Protein AF-S7RHQ5-F1 (afdb_monomer_lite)

Secondary structure (DSSP, 8-state):
---S-----TTS------S--HHHHHHHHHHHHHHHHHTTTSS-------HHHHHHHHHHHHHHHHHHHHHTTTTTHHHHHHHHHHHHHHHHTTPPP--S-------HHHHHHHHHHHHHHHHTT--

Foldseek 3Di:
DPDDDPPPPPPDDDPPDQFDDLLVVLVVVLVVVQVCVLCVVVHGDPRDPDCVVRVVVSVVSSVVLVVVCVVCVVVCVSSVVRNVNRVVVCVVVVNDDDPPDPPPPDPPVNVVVVVVVVVVVVVVVPD

Structure (mmCIF, N/CA/C/O backbone):
data_AF-S7RHQ5-F1
#
_entry.id   AF-S7RHQ5-F1
#
loop_
_atom_site.group_PDB
_atom_site.id
_atom_site.type_symbol
_atom_site.label_atom_id
_atom_site.label_alt_id
_atom_site.label_comp_id
_atom_site.label_asym_id
_atom_site.label_entity_id
_atom_site.label_seq_id
_atom_site.pdbx_PDB_ins_code
_atom_site.Cartn_x
_atom_site.Cartn_y
_atom_site.Cartn_z
_atom_site.occupancy
_atom_site.B_iso_or_equiv
_atom_site.auth_seq_id
_atom_site.auth_comp_id
_atom_site.auth_asym_id
_atom_site.auth_atom_id
_atom_site.pdbx_PDB_model_num
ATOM 1 N N . TYR A 1 1 ? -11.364 -19.299 6.070 1.00 37.47 1 TYR A N 1
ATOM 2 C CA . TYR A 1 1 ? -11.873 -19.161 4.694 1.00 37.47 1 TYR A CA 1
ATOM 3 C C . TYR A 1 1 ? -11.350 -17.873 4.077 1.00 37.47 1 TYR A C 1
ATOM 5 O O . TYR A 1 1 ? -12.113 -16.999 3.703 1.00 37.47 1 TYR A O 1
ATOM 13 N N . PHE A 1 2 ? -10.023 -17.778 3.961 1.00 40.41 2 PHE A N 1
ATOM 14 C CA . PHE A 1 2 ? -9.343 -16.807 3.102 1.00 40.41 2 PHE A CA 1
ATOM 15 C C . PHE A 1 2 ? -9.155 -17.479 1.735 1.00 40.41 2 PHE A C 1
ATOM 17 O O . PHE A 1 2 ? -8.051 -17.734 1.264 1.00 40.41 2 PHE A O 1
ATOM 24 N N . SER A 1 3 ? -10.271 -17.945 1.186 1.00 45.81 3 SER A N 1
ATOM 25 C CA . SER A 1 3 ? -10.325 -18.677 -0.067 1.00 45.81 3 SER A CA 1
ATOM 26 C C . SER A 1 3 ? -11.337 -17.973 -0.932 1.00 45.81 3 SER A C 1
ATOM 28 O O . SER A 1 3 ? -12.428 -17.658 -0.472 1.00 45.81 3 SER A O 1
ATOM 30 N N . GLU A 1 4 ? -10.946 -17.802 -2.190 1.00 44.66 4 GLU A N 1
ATOM 31 C CA . GLU A 1 4 ? -11.839 -17.449 -3.283 1.00 44.66 4 GLU A CA 1
ATOM 32 C C . GLU A 1 4 ? -12.104 -15.945 -3.441 1.00 44.66 4 GLU A C 1
ATOM 34 O O . GLU A 1 4 ? -13.179 -15.435 -3.151 1.00 44.66 4 GLU A O 1
ATOM 39 N N . LYS A 1 5 ? -11.092 -15.236 -3.967 1.00 44.53 5 LYS A N 1
ATOM 40 C CA . LYS A 1 5 ? -11.177 -14.428 -5.212 1.00 44.53 5 LYS A CA 1
ATOM 41 C C . LYS A 1 5 ? -9.990 -13.469 -5.379 1.00 44.53 5 LYS A C 1
ATOM 43 O O . LYS A 1 5 ? -10.146 -12.306 -5.726 1.00 44.53 5 LYS A O 1
ATOM 48 N N . VAL A 1 6 ? -8.771 -13.990 -5.262 1.00 45.09 6 VAL A N 1
ATOM 49 C CA . VAL A 1 6 ? -7.642 -13.410 -6.001 1.00 45.09 6 VAL A CA 1
ATOM 50 C C . VAL A 1 6 ? -7.435 -14.304 -7.213 1.00 45.09 6 VAL A C 1
ATOM 52 O O . VAL A 1 6 ? -6.609 -15.214 -7.207 1.00 45.09 6 VAL A O 1
ATOM 55 N N . ALA A 1 7 ? -8.272 -14.116 -8.236 1.00 38.44 7 ALA A N 1
ATOM 56 C CA . ALA A 1 7 ? -8.054 -14.744 -9.530 1.00 38.44 7 ALA A CA 1
ATOM 57 C C . ALA A 1 7 ? -6.792 -14.118 -10.135 1.00 38.44 7 ALA A C 1
ATOM 59 O O . ALA A 1 7 ? -6.840 -13.114 -10.842 1.00 38.44 7 ALA A O 1
ATOM 60 N N . PHE A 1 8 ? -5.639 -14.690 -9.793 1.00 39.44 8 PHE A N 1
ATOM 61 C CA . PHE A 1 8 ? -4.377 -14.365 -10.425 1.00 39.44 8 PHE A CA 1
ATOM 62 C C . PHE A 1 8 ? -4.485 -14.818 -11.883 1.00 39.44 8 PHE A C 1
ATOM 64 O O . PHE A 1 8 ? -4.432 -16.010 -12.183 1.00 39.44 8 PHE A O 1
ATOM 71 N N . ASN A 1 9 ? -4.689 -13.866 -12.789 1.00 35.03 9 ASN A N 1
ATOM 72 C CA . ASN A 1 9 ? -4.804 -14.109 -14.219 1.00 35.03 9 ASN A CA 1
ATOM 73 C C . ASN A 1 9 ? -3.465 -14.660 -14.758 1.00 35.03 9 ASN A C 1
ATOM 75 O O . ASN A 1 9 ? -2.513 -13.918 -15.008 1.00 35.03 9 ASN A O 1
ATOM 79 N N . VAL A 1 10 ? -3.357 -15.987 -14.879 1.00 43.62 10 VAL A N 1
ATOM 80 C CA . VAL A 1 10 ? -2.216 -16.686 -15.489 1.00 43.62 10 VAL A CA 1
ATOM 81 C C . VAL A 1 10 ? -2.414 -16.673 -17.004 1.00 43.62 10 VAL A C 1
ATOM 83 O O . VAL A 1 10 ? -2.908 -17.628 -17.590 1.00 43.62 10 VAL A O 1
ATOM 86 N N . GLY A 1 11 ? -2.070 -15.554 -17.639 1.00 34.81 11 GLY A N 1
ATOM 87 C CA . GLY A 1 11 ? -2.235 -15.405 -19.091 1.00 34.81 11 GLY A CA 1
ATOM 88 C C . GLY A 1 11 ? -1.423 -14.291 -19.752 1.00 34.81 11 GLY A C 1
ATOM 89 O O . GLY A 1 11 ? -1.580 -14.050 -20.943 1.00 34.81 11 GLY A O 1
ATOM 90 N N . GLY A 1 12 ? -0.536 -13.616 -19.019 1.00 35.69 12 GLY A N 1
ATOM 91 C CA . GLY A 1 12 ? 0.369 -12.606 -19.565 1.00 35.69 12 GLY A CA 1
ATOM 92 C C . GLY A 1 12 ? 1.783 -12.857 -19.066 1.00 35.69 12 GLY A C 1
ATOM 93 O O . GLY A 1 12 ? 1.968 -13.171 -17.891 1.00 35.69 12 GLY A O 1
ATOM 94 N N . ARG A 1 13 ? 2.778 -12.751 -19.954 1.00 40.16 13 ARG A N 1
ATOM 95 C CA . ARG A 1 13 ? 4.209 -12.807 -19.617 1.00 40.16 13 ARG A CA 1
ATOM 96 C C . ARG A 1 13 ? 4.473 -11.955 -18.370 1.00 40.16 13 ARG A C 1
ATOM 98 O O . ARG A 1 13 ? 4.435 -10.730 -18.438 1.00 40.16 13 ARG A O 1
ATOM 105 N N . ARG A 1 14 ? 4.707 -12.611 -17.229 1.00 42.72 14 ARG A N 1
ATOM 106 C CA . ARG A 1 14 ? 5.068 -11.952 -15.975 1.00 42.72 14 ARG A CA 1
ATOM 107 C C . ARG A 1 14 ? 6.407 -11.253 -16.210 1.00 42.72 14 ARG A C 1
ATOM 109 O O . ARG A 1 14 ? 7.416 -11.933 -16.370 1.00 42.72 14 ARG A O 1
ATOM 116 N N . LYS A 1 15 ? 6.431 -9.917 -16.236 1.00 46.75 15 LYS A N 1
ATOM 117 C CA . LYS A 1 15 ? 7.647 -9.186 -15.862 1.00 46.75 15 LYS A CA 1
ATOM 118 C C . LYS A 1 15 ? 7.904 -9.577 -14.406 1.00 46.75 15 LYS A C 1
ATOM 120 O O . LYS A 1 15 ? 7.145 -9.192 -13.520 1.00 46.75 15 LYS A O 1
ATOM 125 N N . SER A 1 16 ? 8.858 -10.472 -14.193 1.00 50.06 16 SER A N 1
ATOM 126 C CA . SER A 1 16 ? 9.303 -10.887 -12.870 1.00 50.06 16 SER A CA 1
ATOM 127 C C . SER A 1 16 ? 9.725 -9.659 -12.059 1.00 50.06 16 SER A C 1
ATOM 129 O O . SER A 1 16 ? 10.481 -8.835 -12.562 1.00 50.06 16 SER A O 1
ATOM 131 N N . GLY A 1 17 ? 9.171 -9.574 -10.845 1.00 58.09 17 GLY A N 1
ATOM 132 C CA . GLY A 1 17 ? 9.520 -8.742 -9.688 1.00 58.09 17 GLY A CA 1
ATOM 133 C C . GLY A 1 17 ? 10.426 -7.531 -9.893 1.00 58.09 17 GLY A C 1
ATOM 134 O O . GLY A 1 17 ? 11.628 -7.686 -10.058 1.00 58.09 17 GLY A O 1
ATOM 135 N N . PHE A 1 18 ? 9.868 -6.330 -9.738 1.00 67.19 18 PHE A N 1
ATOM 136 C CA . PHE A 1 18 ? 10.680 -5.121 -9.558 1.00 67.19 18 PHE A CA 1
ATOM 137 C C . PHE A 1 18 ? 10.196 -4.224 -8.408 1.00 67.19 18 PHE A C 1
ATOM 139 O O . PHE A 1 18 ? 10.510 -3.047 -8.365 1.00 67.19 18 PHE A O 1
ATOM 146 N N . GLY A 1 19 ? 9.407 -4.742 -7.462 1.00 83.38 19 GLY A N 1
ATOM 147 C CA . GLY A 1 19 ? 8.987 -3.928 -6.324 1.00 83.38 19 GLY A CA 1
ATOM 148 C C . GLY A 1 19 ? 7.928 -4.560 -5.430 1.00 83.38 19 GLY A C 1
ATOM 149 O O . GLY A 1 19 ? 7.356 -5.602 -5.758 1.00 83.38 19 GLY A O 1
ATOM 150 N N . ILE A 1 20 ? 7.664 -3.914 -4.292 1.00 91.31 20 ILE A N 1
ATOM 151 C CA . ILE A 1 20 ? 6.648 -4.353 -3.326 1.00 91.31 20 ILE A CA 1
ATOM 152 C C . ILE A 1 20 ? 5.257 -4.365 -3.989 1.00 91.31 20 ILE A C 1
ATOM 154 O O . ILE A 1 20 ? 4.88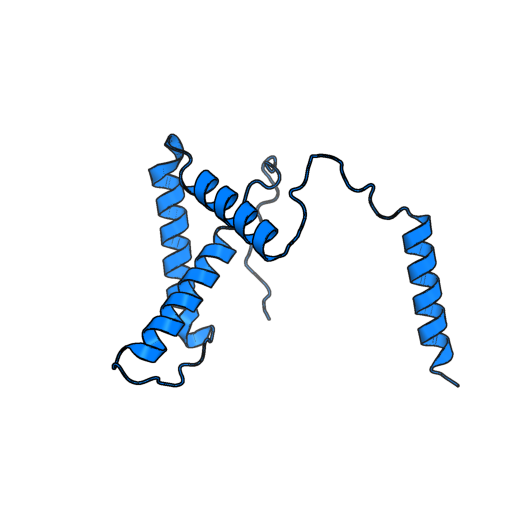5 -3.378 -4.625 1.00 91.31 20 ILE A O 1
ATOM 158 N N . PRO A 1 21 ? 4.446 -5.4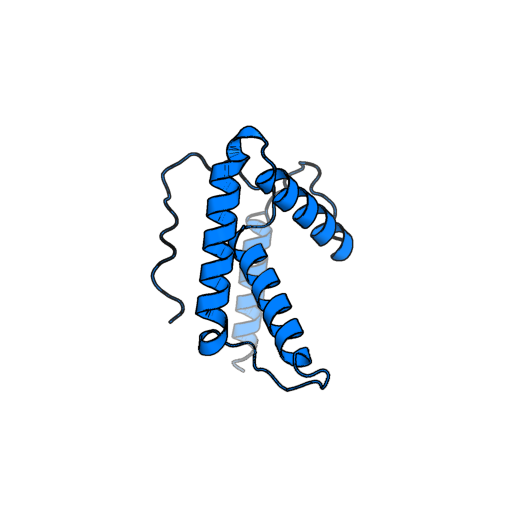31 -3.838 1.00 93.75 21 PRO A N 1
ATOM 159 C CA . PRO A 1 21 ? 3.097 -5.484 -4.402 1.00 93.75 21 PRO A CA 1
ATOM 160 C C . PRO A 1 21 ? 2.197 -4.334 -3.923 1.00 93.75 21 PRO A C 1
ATOM 162 O O . PRO A 1 21 ? 2.228 -3.965 -2.751 1.00 93.75 21 PRO A O 1
ATOM 165 N N . LEU A 1 22 ? 1.324 -3.817 -4.797 1.00 94.31 22 LEU A N 1
ATOM 166 C CA . LEU A 1 22 ? 0.371 -2.754 -4.429 1.00 94.31 22 LEU A CA 1
ATOM 167 C C . LEU A 1 22 ? -0.546 -3.154 -3.274 1.00 94.31 22 LEU A C 1
ATOM 169 O O . LEU A 1 22 ? -0.822 -2.337 -2.405 1.00 94.31 22 LEU A O 1
ATOM 173 N N . VAL A 1 23 ? -0.947 -4.424 -3.228 1.00 95.81 23 VAL A N 1
ATOM 174 C CA . VAL A 1 23 ? -1.715 -5.014 -2.123 1.00 95.81 23 VAL A CA 1
ATOM 175 C C . VAL A 1 23 ? -0.985 -4.837 -0.788 1.00 95.81 23 VAL A C 1
ATOM 177 O O . VAL A 1 23 ? -1.594 -4.453 0.205 1.00 95.81 23 VAL A O 1
ATOM 180 N N . THR A 1 24 ? 0.331 -5.052 -0.759 1.00 95.44 24 THR A N 1
ATOM 181 C CA . THR A 1 24 ? 1.147 -4.861 0.447 1.00 95.44 24 THR A CA 1
ATOM 182 C C . THR A 1 24 ? 1.221 -3.386 0.837 1.00 95.44 24 THR A C 1
ATOM 184 O O . THR A 1 24 ? 1.078 -3.061 2.011 1.00 95.44 24 THR A O 1
ATOM 187 N N . ILE A 1 25 ? 1.381 -2.481 -0.134 1.00 95.88 25 ILE A N 1
ATOM 188 C CA . ILE A 1 25 ? 1.383 -1.033 0.124 1.00 95.88 25 ILE A CA 1
ATOM 189 C C . ILE A 1 25 ? 0.021 -0.586 0.671 1.00 95.88 25 ILE A C 1
ATOM 191 O O . ILE A 1 25 ? -0.027 0.120 1.675 1.00 95.88 25 ILE A O 1
ATOM 195 N N . ALA A 1 26 ? -1.084 -1.036 0.072 1.00 97.19 26 ALA A N 1
ATOM 196 C CA . ALA A 1 26 ? -2.437 -0.755 0.549 1.00 97.19 26 ALA A CA 1
ATOM 197 C C . ALA A 1 26 ? -2.636 -1.232 1.993 1.00 97.19 26 ALA A C 1
ATOM 199 O O . ALA A 1 26 ? -3.183 -0.496 2.813 1.00 97.19 26 ALA A O 1
ATOM 200 N N . LEU A 1 27 ? -2.139 -2.425 2.333 1.00 96.88 27 LEU A N 1
ATOM 201 C CA . LEU A 1 27 ? -2.211 -2.954 3.693 1.00 96.88 27 LEU A CA 1
ATOM 202 C C . LEU A 1 27 ? -1.442 -2.076 4.690 1.00 96.88 27 LEU A C 1
ATOM 204 O O . LEU A 1 27 ? -1.976 -1.748 5.747 1.00 96.88 27 LEU A O 1
ATOM 208 N N . VAL A 1 28 ? -0.228 -1.640 4.340 1.00 96.56 28 VAL A N 1
ATOM 209 C CA . VAL A 1 28 ? 0.565 -0.728 5.182 1.00 96.56 28 VAL A CA 1
ATOM 210 C C . VAL A 1 28 ? -0.140 0.618 5.354 1.00 96.56 28 VAL A C 1
ATOM 212 O O . VAL A 1 28 ? -0.240 1.102 6.477 1.00 96.56 28 VAL A O 1
ATOM 215 N N . LEU A 1 29 ? -0.683 1.205 4.282 1.00 97.06 29 LEU A N 1
ATOM 216 C CA . LEU A 1 29 ? -1.464 2.448 4.364 1.00 97.06 29 LEU A CA 1
ATOM 217 C C . LEU A 1 29 ? -2.678 2.296 5.286 1.00 97.06 29 LEU A C 1
ATOM 219 O O . LEU A 1 29 ? -2.963 3.184 6.084 1.00 97.06 29 LEU A O 1
ATOM 223 N N . THR A 1 30 ? -3.343 1.144 5.226 1.00 96.88 30 THR A N 1
ATOM 224 C CA . THR A 1 30 ? -4.479 0.823 6.097 1.00 96.88 30 THR A CA 1
ATOM 225 C C . THR A 1 30 ? -4.045 0.717 7.560 1.00 96.88 30 THR A C 1
ATOM 227 O O . THR A 1 30 ? -4.722 1.236 8.444 1.00 96.88 30 THR A O 1
ATOM 230 N N . ALA A 1 31 ? -2.896 0.095 7.832 1.00 95.62 31 ALA A N 1
ATOM 231 C CA . ALA A 1 31 ? -2.340 0.013 9.180 1.00 95.62 31 ALA A CA 1
ATOM 232 C C . ALA A 1 31 ? -1.938 1.398 9.720 1.00 95.62 31 ALA A C 1
ATOM 234 O O . ALA A 1 31 ? -2.188 1.702 10.884 1.00 95.62 31 ALA A O 1
ATOM 235 N N . VAL A 1 32 ? -1.377 2.264 8.867 1.00 95.69 32 VAL A N 1
ATOM 236 C CA . VAL A 1 32 ? -1.092 3.665 9.212 1.00 95.69 32 VAL A CA 1
ATOM 237 C C . VAL A 1 32 ? -2.384 4.417 9.526 1.00 95.69 32 VAL A C 1
ATOM 239 O O . VAL A 1 32 ? -2.429 5.113 10.534 1.00 95.69 32 VAL A O 1
ATOM 242 N N . GLN A 1 33 ? -3.443 4.253 8.727 1.00 94.75 33 GLN A N 1
ATOM 243 C CA . GLN A 1 33 ? -4.747 4.859 9.013 1.00 94.75 33 GLN A CA 1
ATOM 244 C C . GLN A 1 33 ? -5.297 4.388 10.364 1.00 94.75 33 GLN A C 1
ATOM 246 O O . GLN A 1 33 ? -5.725 5.214 11.160 1.00 94.75 33 GLN A O 1
ATOM 251 N N . CYS A 1 34 ? -5.204 3.091 10.668 1.00 93.81 34 CYS A N 1
ATOM 252 C CA . CYS A 1 34 ? -5.595 2.561 11.973 1.00 93.81 34 CYS A CA 1
ATOM 253 C C . CYS A 1 34 ? -4.806 3.199 13.120 1.00 93.81 34 CYS A C 1
ATOM 255 O O . CYS A 1 34 ? -5.390 3.610 14.119 1.00 93.81 34 CYS A O 1
ATOM 257 N N . ALA A 1 35 ? -3.488 3.340 12.963 1.00 92.50 35 ALA A N 1
ATOM 258 C CA . ALA A 1 35 ? -2.660 4.013 13.955 1.00 92.50 35 ALA A CA 1
ATOM 259 C C . ALA A 1 35 ? -3.042 5.494 14.109 1.00 92.50 35 ALA A C 1
ATOM 261 O O . ALA A 1 35 ? -3.030 6.009 15.219 1.00 92.50 35 ALA A O 1
ATOM 262 N N . LEU A 1 36 ? -3.407 6.190 13.030 1.00 93.31 36 LEU A N 1
ATOM 263 C CA . LEU A 1 36 ? -3.900 7.568 13.115 1.00 93.31 36 LEU A CA 1
ATOM 264 C C . LEU A 1 36 ? -5.244 7.643 13.849 1.00 93.31 36 LEU A C 1
ATOM 266 O O . LEU A 1 36 ? -5.436 8.537 14.674 1.00 93.31 36 LEU A O 1
ATOM 270 N N . ASP A 1 37 ? -6.137 6.689 13.600 1.00 91.12 37 ASP A N 1
ATOM 271 C CA . ASP A 1 37 ? -7.447 6.624 14.244 1.00 91.12 37 ASP A CA 1
ATOM 272 C C . ASP A 1 37 ? -7.328 6.349 15.754 1.00 91.12 37 ASP A C 1
ATOM 274 O O . ASP A 1 37 ? -8.079 6.939 16.533 1.00 91.12 37 ASP A O 1
ATOM 278 N N . GLU A 1 38 ? -6.337 5.555 16.196 1.00 91.12 38 GLU A N 1
ATOM 279 C CA . GLU A 1 38 ? -6.030 5.380 17.629 1.00 91.12 38 GLU A CA 1
ATOM 280 C C . GLU A 1 38 ? -5.801 6.723 18.335 1.00 91.12 38 GLU A C 1
ATOM 282 O O . GLU A 1 38 ? -6.159 6.869 19.505 1.00 91.12 38 GLU A O 1
ATOM 287 N N . TRP A 1 39 ? -5.222 7.701 17.632 1.00 90.62 39 TRP A N 1
ATOM 288 C CA . TRP A 1 39 ? -4.850 9.014 18.162 1.00 90.62 39 TRP A CA 1
ATOM 289 C C . TRP A 1 39 ? -5.793 10.147 17.742 1.00 90.62 39 TRP A C 1
ATOM 291 O O . TRP A 1 39 ? -5.528 11.304 18.076 1.00 90.62 39 TRP A O 1
ATOM 301 N N . ALA A 1 40 ? -6.902 9.855 17.057 1.00 86.50 40 ALA A N 1
ATOM 302 C CA . ALA A 1 40 ? -7.769 10.876 16.462 1.00 86.50 40 ALA A CA 1
ATOM 303 C C . ALA A 1 40 ? -8.314 11.904 17.473 1.00 86.50 40 ALA A C 1
ATOM 305 O O . ALA A 1 40 ? -8.506 13.071 17.136 1.00 86.50 40 ALA A O 1
ATOM 306 N N . THR A 1 41 ? -8.541 11.498 18.724 1.00 84.69 41 THR A N 1
ATOM 307 C CA . THR A 1 41 ? -9.058 12.364 19.801 1.00 84.69 41 THR A CA 1
ATOM 308 C C . THR A 1 41 ? -7.956 13.067 20.603 1.00 84.69 41 THR A C 1
ATOM 310 O O . THR A 1 41 ? -8.248 13.774 21.566 1.00 84.69 41 THR A O 1
ATOM 313 N N . GLY A 1 42 ? -6.683 12.863 20.248 1.00 83.25 42 GLY A N 1
ATOM 314 C CA . GLY A 1 42 ? -5.525 13.315 21.024 1.00 83.25 42 GLY A CA 1
ATOM 315 C C . GLY A 1 42 ? -5.210 12.443 22.247 1.00 83.25 42 GLY A C 1
ATOM 316 O O . GLY A 1 42 ? -4.191 12.656 22.902 1.00 83.25 42 GLY A O 1
ATOM 317 N N . GLN A 1 43 ? -6.041 11.440 22.544 1.00 79.62 43 GLN A N 1
ATOM 318 C CA . GLN A 1 43 ? -5.771 10.395 23.528 1.00 79.62 43 GLN A CA 1
ATOM 319 C C . GLN A 1 43 ? -5.752 9.040 22.829 1.00 79.62 43 GLN A C 1
ATOM 321 O O . GLN A 1 43 ? -6.614 8.762 21.998 1.00 79.62 43 GLN A O 1
ATOM 326 N N . ARG A 1 44 ? -4.789 8.184 23.186 1.00 84.56 44 ARG A N 1
ATOM 327 C CA . ARG A 1 44 ? -4.695 6.844 22.608 1.00 84.56 44 ARG A CA 1
ATOM 328 C C . ARG A 1 44 ? -5.917 6.014 22.996 1.00 84.56 44 ARG A C 1
ATOM 330 O O . ARG A 1 44 ? -6.122 5.716 24.173 1.00 84.56 44 ARG A O 1
ATOM 337 N N . SER A 1 45 ? -6.682 5.607 21.995 1.00 82.25 45 SER A N 1
ATOM 338 C CA . SER A 1 45 ? -7.772 4.644 22.113 1.00 82.25 45 SER A CA 1
ATOM 339 C C . SER A 1 45 ? -7.327 3.285 21.571 1.00 82.25 45 SER A C 1
ATOM 341 O O . SER A 1 45 ? -6.556 3.210 20.620 1.00 82.25 45 SER A O 1
ATOM 343 N N . GLY A 1 46 ? -7.757 2.197 22.212 1.00 80.75 46 GLY A N 1
ATOM 344 C CA . GLY A 1 46 ? -7.462 0.844 21.740 1.00 80.75 46 GLY A CA 1
ATOM 345 C C . GLY A 1 46 ? -8.350 0.500 20.551 1.00 80.75 46 GLY A C 1
ATOM 346 O O . GLY A 1 46 ? -9.442 -0.029 20.747 1.00 80.75 46 GLY A O 1
ATOM 347 N N . VAL A 1 47 ? -7.905 0.833 19.342 1.00 84.56 47 VAL A N 1
ATOM 348 C CA . VAL A 1 47 ? -8.594 0.461 18.103 1.00 84.56 47 VAL A CA 1
ATOM 349 C C . VAL A 1 47 ? -8.036 -0.870 17.615 1.00 84.56 47 VAL A C 1
ATOM 351 O O . VAL A 1 47 ? -6.831 -1.034 17.448 1.00 84.56 47 VAL A O 1
ATOM 354 N N . GLU A 1 48 ? -8.913 -1.848 17.407 1.00 89.25 48 GLU A N 1
ATOM 355 C CA . GLU A 1 48 ? -8.507 -3.148 16.883 1.00 89.25 48 GLU A CA 1
ATOM 356 C C . GLU A 1 48 ? -8.348 -3.084 15.360 1.00 89.25 48 GLU A C 1
ATOM 358 O O . GLU A 1 48 ? -9.308 -2.816 14.625 1.00 89.25 48 GLU A O 1
ATOM 363 N N . PHE A 1 49 ? -7.142 -3.393 14.880 1.00 91.81 49 PHE A N 1
ATOM 364 C CA . PHE A 1 49 ? -6.885 -3.583 13.458 1.00 91.81 49 PHE A CA 1
ATOM 365 C C . PHE A 1 49 ? -7.528 -4.892 12.980 1.00 91.81 49 PHE A C 1
ATOM 367 O O . PHE A 1 49 ? -6.931 -5.965 13.053 1.00 91.81 49 PHE A O 1
ATOM 374 N N . SER A 1 50 ? -8.774 -4.801 12.511 1.00 92.31 50 SER A N 1
ATOM 375 C CA . SER A 1 50 ? -9.560 -5.940 12.032 1.00 92.31 50 SER A CA 1
ATOM 376 C C . SER A 1 50 ? -10.112 -5.708 10.628 1.00 92.31 50 SER A C 1
ATOM 378 O O . SER A 1 50 ? -10.414 -4.581 10.232 1.00 92.31 50 SER A O 1
ATOM 380 N N . GLU A 1 51 ? -10.308 -6.799 9.886 1.00 89.31 51 GLU A N 1
ATOM 381 C CA . GLU A 1 51 ? -10.892 -6.774 8.539 1.00 89.31 51 GLU A CA 1
ATOM 382 C C . GLU A 1 51 ? -12.292 -6.147 8.527 1.00 89.31 51 GLU A C 1
ATOM 384 O O . GLU A 1 51 ? -12.627 -5.385 7.627 1.00 89.31 51 GLU A O 1
ATOM 389 N N . LYS A 1 52 ? -13.109 -6.401 9.554 1.00 91.75 52 LYS A N 1
ATOM 390 C CA . LYS A 1 52 ? -14.467 -5.849 9.633 1.00 91.75 52 LYS A CA 1
ATOM 391 C C . LYS A 1 52 ? -14.471 -4.317 9.637 1.00 91.75 52 LYS A C 1
ATOM 393 O O . LYS A 1 52 ? -15.362 -3.710 9.047 1.00 91.75 52 LYS A O 1
ATOM 398 N N . THR A 1 53 ? -13.502 -3.709 10.315 1.00 91.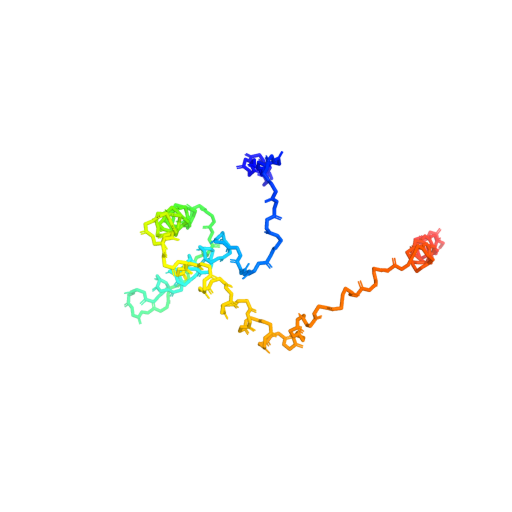38 53 THR A N 1
ATOM 399 C CA . THR A 1 53 ? -13.407 -2.253 10.469 1.00 91.38 53 THR A CA 1
ATOM 400 C C . THR A 1 53 ? -12.617 -1.620 9.326 1.00 91.38 53 THR A C 1
ATOM 402 O O . THR A 1 53 ? -13.035 -0.607 8.773 1.00 91.38 53 THR A O 1
ATOM 405 N N . TYR A 1 54 ? -11.497 -2.234 8.941 1.00 95.81 54 TYR A N 1
ATOM 406 C CA . TYR A 1 54 ? -10.531 -1.652 8.009 1.00 95.81 54 TYR A CA 1
ATOM 407 C C . TYR A 1 54 ? -10.518 -2.291 6.616 1.00 95.81 54 TYR A C 1
ATOM 409 O O . TYR A 1 54 ? -9.829 -1.788 5.735 1.00 95.81 54 TYR A O 1
ATOM 417 N N . GLY A 1 55 ? -11.306 -3.336 6.364 1.00 94.44 55 GLY A N 1
ATOM 418 C CA . GLY A 1 55 ? -11.477 -3.939 5.036 1.00 94.44 55 GLY A CA 1
ATOM 419 C C . GLY A 1 55 ? -11.921 -2.927 3.971 1.00 94.44 55 GLY A C 1
ATOM 420 O O . GLY A 1 55 ? -11.240 -2.801 2.953 1.00 94.44 55 GLY A O 1
ATOM 421 N N . PRO A 1 56 ? -12.965 -2.108 4.216 1.00 96.31 56 PRO A N 1
ATOM 422 C CA . PRO A 1 56 ? -13.367 -1.060 3.276 1.00 96.31 56 PRO A CA 1
ATOM 423 C C . PRO A 1 56 ? -12.279 0.001 3.049 1.00 96.31 56 PRO A C 1
ATOM 425 O O . PRO A 1 56 ? -12.135 0.530 1.948 1.00 96.31 56 PRO A O 1
ATOM 428 N N . VAL A 1 57 ? -11.494 0.311 4.087 1.00 96.06 57 VAL A N 1
ATOM 429 C CA . VAL A 1 57 ? -10.375 1.266 4.016 1.00 96.06 57 VAL A CA 1
ATOM 430 C C . VAL A 1 57 ? -9.248 0.697 3.153 1.00 96.06 57 VAL A C 1
ATOM 432 O O . VAL A 1 57 ? -8.718 1.389 2.285 1.00 96.06 57 VAL A O 1
ATOM 435 N N . PHE A 1 58 ? -8.936 -0.584 3.331 1.00 97.25 58 PHE A N 1
ATOM 436 C CA . PHE A 1 58 ? -7.981 -1.313 2.510 1.00 97.25 58 PHE A CA 1
ATOM 437 C C . PHE A 1 58 ? -8.392 -1.342 1.034 1.00 97.25 58 PHE A C 1
ATOM 439 O O . PHE A 1 58 ? -7.593 -0.965 0.175 1.00 97.25 58 PHE A O 1
ATOM 446 N N . GLU A 1 59 ? -9.636 -1.722 0.731 1.00 97.50 59 GLU A N 1
ATOM 447 C CA . GLU A 1 59 ? -10.159 -1.732 -0.642 1.00 97.50 59 GLU A CA 1
ATOM 448 C C . GLU A 1 59 ? -10.110 -0.336 -1.270 1.00 97.50 59 GLU A C 1
ATOM 450 O O . GLU A 1 59 ? -9.710 -0.179 -2.426 1.00 97.50 59 GLU A O 1
ATOM 455 N N . HIS A 1 60 ? -10.444 0.696 -0.491 1.00 97.31 60 HIS A N 1
ATOM 456 C CA . HIS A 1 60 ? -10.344 2.083 -0.924 1.00 97.31 60 HIS A CA 1
ATOM 457 C C . HIS A 1 60 ? -8.900 2.484 -1.262 1.00 97.31 60 HIS A C 1
ATOM 459 O O . HIS A 1 60 ? -8.655 3.094 -2.308 1.00 97.31 60 HIS A O 1
ATOM 465 N N . HIS A 1 61 ? -7.928 2.137 -0.414 1.00 97.38 61 HIS A N 1
ATOM 466 C CA . HIS A 1 61 ? -6.516 2.402 -0.690 1.00 97.38 61 HIS A CA 1
ATOM 467 C C . HIS A 1 61 ? -6.022 1.648 -1.923 1.00 97.38 61 HIS A C 1
ATOM 469 O O . HIS A 1 61 ? -5.346 2.250 -2.758 1.00 97.38 61 HIS A O 1
ATOM 475 N N . LEU A 1 62 ? -6.385 0.372 -2.071 1.00 97.00 62 LEU A N 1
ATOM 476 C CA . LEU A 1 62 ? -5.993 -0.439 -3.219 1.00 97.00 62 LEU A CA 1
ATOM 477 C C . LEU A 1 62 ? -6.559 0.135 -4.523 1.00 97.00 62 LEU A C 1
ATOM 479 O O . LEU A 1 62 ? -5.800 0.405 -5.448 1.00 97.00 62 LEU A O 1
ATOM 483 N N . SER A 1 63 ? -7.856 0.455 -4.547 1.00 97.06 63 SER A N 1
ATOM 484 C CA . SER A 1 63 ? -8.515 1.092 -5.694 1.00 97.06 63 SER A CA 1
ATOM 485 C C . SER A 1 63 ? -7.854 2.421 -6.089 1.00 97.06 63 SER A C 1
ATOM 487 O O . SER A 1 63 ? -7.662 2.708 -7.275 1.00 97.06 63 SER A O 1
ATOM 489 N N . LYS A 1 64 ? -7.445 3.233 -5.104 1.00 96.19 64 LYS A N 1
ATOM 490 C CA . LYS A 1 64 ? -6.718 4.486 -5.358 1.00 96.19 64 LYS A CA 1
ATOM 491 C C . LYS A 1 64 ? -5.313 4.255 -5.900 1.00 96.19 64 LYS A C 1
ATOM 493 O O . LYS A 1 64 ? -4.888 5.026 -6.757 1.00 96.19 64 LYS A O 1
ATOM 498 N N . LEU A 1 65 ? -4.601 3.239 -5.416 1.00 95.38 65 LEU A N 1
ATOM 499 C CA . LEU A 1 65 ? -3.280 2.875 -5.932 1.00 95.38 65 LEU A CA 1
ATOM 500 C C . LEU A 1 65 ? -3.363 2.347 -7.368 1.00 95.38 65 LEU A C 1
ATOM 502 O O . LEU A 1 65 ? -2.544 2.744 -8.192 1.00 95.38 65 LEU A O 1
ATOM 506 N N . ASP A 1 66 ? -4.372 1.538 -7.690 1.00 94.44 66 ASP A N 1
ATOM 507 C CA . ASP A 1 66 ? -4.616 1.081 -9.063 1.00 94.44 66 ASP A CA 1
ATOM 508 C C . ASP A 1 66 ? -4.953 2.260 -9.983 1.00 94.44 66 ASP A C 1
ATOM 510 O O . ASP A 1 66 ? -4.322 2.440 -11.023 1.00 94.44 66 ASP A O 1
ATOM 514 N N . THR A 1 67 ? -5.848 3.154 -9.550 1.00 95.00 67 THR A N 1
ATOM 515 C CA . THR A 1 67 ? -6.177 4.377 -10.305 1.00 95.00 67 THR A CA 1
ATOM 516 C C . THR A 1 67 ? -4.946 5.266 -10.510 1.00 95.00 67 THR A C 1
ATOM 518 O O . THR A 1 67 ? -4.770 5.861 -11.573 1.00 95.00 67 THR A O 1
ATOM 521 N N . LEU A 1 68 ? -4.092 5.395 -9.491 1.00 92.44 68 LEU A N 1
ATOM 522 C CA . LEU A 1 68 ? -2.846 6.155 -9.579 1.00 92.44 68 LEU A CA 1
ATOM 523 C C . LEU A 1 68 ? -1.905 5.535 -10.612 1.00 92.44 68 LEU A C 1
ATOM 525 O O . LEU A 1 68 ? -1.347 6.258 -11.435 1.00 92.44 68 LEU A O 1
ATOM 529 N N . LYS A 1 69 ? -1.769 4.206 -10.590 1.00 92.19 69 LYS A N 1
ATOM 530 C CA . LYS A 1 69 ? -0.948 3.456 -11.538 1.00 92.19 69 LYS A CA 1
ATOM 531 C C . LYS A 1 69 ? -1.433 3.634 -12.968 1.00 92.19 69 LYS A C 1
ATOM 533 O O . LYS A 1 69 ? -0.622 3.878 -13.848 1.00 92.19 69 LYS A O 1
ATOM 538 N N . GLU A 1 70 ? -2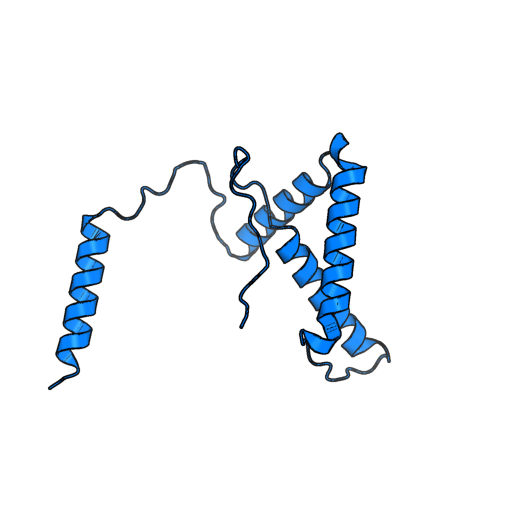.740 3.564 -13.194 1.00 92.12 70 GLU A N 1
ATOM 539 C CA . GLU A 1 70 ? -3.327 3.784 -14.516 1.00 92.12 70 GLU A CA 1
ATOM 540 C C . GLU A 1 70 ? -3.108 5.220 -15.008 1.00 92.12 70 GLU A C 1
ATOM 542 O O . GLU A 1 70 ? -2.729 5.430 -16.159 1.00 92.12 70 GLU A O 1
ATOM 547 N N . LYS A 1 71 ? -3.310 6.217 -14.137 1.00 91.69 71 LYS A N 1
ATOM 548 C CA . LYS A 1 71 ? -3.186 7.640 -14.496 1.00 91.69 71 LYS A CA 1
ATOM 549 C C . LYS A 1 71 ? -1.752 8.112 -14.706 1.00 91.69 71 LYS A C 1
ATOM 551 O O . LYS A 1 71 ? -1.565 9.103 -15.400 1.00 91.69 71 LYS A O 1
ATOM 556 N N . MET A 1 72 ? -0.782 7.459 -14.074 1.00 89.00 72 MET A N 1
ATOM 557 C CA . MET A 1 72 ? 0.642 7.814 -14.135 1.00 89.00 72 MET A CA 1
ATOM 558 C C . MET A 1 72 ? 1.479 6.727 -14.818 1.00 89.00 72 MET A C 1
ATOM 560 O O . MET A 1 72 ? 2.684 6.626 -14.579 1.00 89.00 72 MET A O 1
ATOM 564 N N . ALA A 1 73 ? 0.841 5.892 -15.642 1.00 84.44 73 ALA A N 1
ATOM 565 C CA . ALA A 1 73 ? 1.499 4.800 -16.352 1.00 84.44 73 ALA A CA 1
ATOM 566 C C . ALA A 1 73 ? 2.587 5.299 -17.319 1.00 84.44 73 ALA A C 1
ATOM 568 O O . ALA A 1 73 ? 3.546 4.586 -17.590 1.00 84.44 73 ALA A O 1
ATOM 569 N N . ASP A 1 74 ? 2.453 6.527 -17.822 1.00 83.38 74 ASP A N 1
ATOM 570 C CA . ASP A 1 74 ? 3.416 7.199 -18.696 1.00 83.38 74 ASP A CA 1
ATOM 571 C C . ASP A 1 74 ? 4.717 7.590 -17.979 1.00 83.38 74 ASP A C 1
ATOM 573 O O . ASP A 1 74 ? 5.773 7.650 -18.606 1.00 83.38 74 ASP A O 1
ATOM 577 N N . MET A 1 75 ? 4.647 7.841 -16.670 1.00 84.00 75 MET A N 1
ATOM 578 C CA . MET A 1 75 ? 5.784 8.283 -15.857 1.00 84.00 75 MET A CA 1
ATOM 579 C C . MET A 1 75 ? 6.410 7.162 -15.018 1.00 84.00 75 MET A C 1
ATOM 581 O O . MET A 1 75 ? 7.389 7.418 -14.316 1.00 84.00 75 MET A O 1
ATOM 585 N N . GLU A 1 76 ? 5.833 5.954 -15.038 1.00 85.94 76 GLU A N 1
ATOM 586 C CA . GLU A 1 76 ? 6.271 4.783 -14.253 1.00 85.94 76 GLU A CA 1
ATOM 587 C C . GLU A 1 76 ? 6.493 5.103 -12.753 1.00 85.94 76 GLU A C 1
ATOM 589 O O . GLU A 1 76 ? 7.357 4.544 -12.069 1.00 85.94 76 GLU A O 1
ATOM 594 N N . ILE A 1 77 ? 5.725 6.064 -12.215 1.00 88.56 77 ILE A N 1
ATOM 595 C CA . ILE A 1 77 ? 5.905 6.576 -10.845 1.00 88.56 77 ILE A CA 1
ATOM 596 C C . ILE A 1 77 ? 5.623 5.477 -9.826 1.00 88.56 77 ILE A C 1
ATOM 598 O O . ILE A 1 77 ? 6.343 5.343 -8.834 1.00 88.56 77 ILE A O 1
ATOM 602 N N . VAL A 1 78 ? 4.572 4.693 -10.060 1.00 89.56 78 VAL A N 1
ATOM 603 C CA . VAL A 1 78 ? 4.161 3.638 -9.137 1.00 89.56 78 VAL A CA 1
ATOM 604 C C . VAL A 1 78 ? 5.208 2.532 -9.105 1.00 89.56 78 VAL A C 1
ATOM 606 O O . VAL A 1 78 ? 5.620 2.130 -8.021 1.00 89.56 78 VAL A O 1
ATOM 609 N N . GLU A 1 79 ? 5.722 2.112 -10.257 1.00 90.31 79 GLU A N 1
ATOM 610 C CA . GLU A 1 79 ? 6.819 1.151 -10.370 1.00 90.31 79 GLU A CA 1
ATOM 611 C C . GLU A 1 79 ? 8.059 1.632 -9.606 1.00 90.31 79 GLU A C 1
ATOM 613 O O . GLU A 1 79 ? 8.665 0.875 -8.841 1.00 90.31 79 GLU A O 1
ATOM 618 N N . ARG A 1 80 ? 8.399 2.919 -9.735 1.00 89.62 80 ARG A N 1
ATOM 619 C CA . ARG A 1 80 ? 9.519 3.529 -9.016 1.00 89.62 80 ARG A CA 1
ATOM 620 C C . ARG A 1 80 ? 9.312 3.538 -7.497 1.00 89.62 80 ARG A C 1
ATOM 622 O O . ARG A 1 80 ? 10.266 3.278 -6.764 1.00 89.62 80 ARG A O 1
ATOM 629 N N . ILE A 1 81 ? 8.098 3.816 -7.015 1.00 91.38 81 ILE A N 1
ATOM 630 C CA . ILE A 1 81 ? 7.757 3.730 -5.583 1.00 91.38 81 ILE A CA 1
ATOM 631 C C . ILE A 1 81 ? 7.887 2.284 -5.098 1.00 91.38 81 ILE A C 1
ATOM 633 O O . ILE A 1 81 ? 8.526 2.036 -4.079 1.00 91.38 81 ILE A O 1
ATOM 637 N N . GLN A 1 82 ? 7.322 1.324 -5.836 1.00 93.19 82 GLN A N 1
ATOM 638 C CA . GLN A 1 82 ? 7.389 -0.096 -5.488 1.00 93.19 82 GLN A CA 1
ATOM 639 C C . GLN A 1 82 ? 8.843 -0.588 -5.390 1.00 93.19 82 GLN A C 1
ATOM 641 O O . GLN A 1 82 ? 9.151 -1.364 -4.484 1.00 93.19 82 GLN A O 1
ATOM 646 N N . SER A 1 83 ? 9.719 -0.118 -6.285 1.00 90.62 83 SER A N 1
ATOM 647 C CA . SER A 1 83 ? 11.154 -0.442 -6.294 1.00 90.62 83 SER A CA 1
ATOM 648 C C . SER A 1 83 ? 11.872 0.145 -5.077 1.00 90.62 83 SER A C 1
ATOM 650 O O . SER A 1 83 ? 12.490 -0.585 -4.313 1.00 90.62 83 SER A O 1
ATOM 652 N N . GLN A 1 84 ? 11.716 1.451 -4.828 1.00 91.38 84 GLN A N 1
ATOM 653 C CA . GLN A 1 84 ? 12.378 2.124 -3.701 1.00 91.38 84 GLN A CA 1
ATOM 654 C C . GLN A 1 84 ? 11.943 1.568 -2.346 1.00 91.38 84 GLN A C 1
ATOM 656 O O . GLN A 1 84 ? 12.758 1.434 -1.436 1.00 91.38 84 GLN A O 1
ATOM 661 N N . LEU A 1 85 ? 10.657 1.232 -2.206 1.00 92.44 85 LEU A N 1
ATOM 662 C CA . LEU A 1 85 ? 10.164 0.583 -0.998 1.00 92.44 85 LEU A CA 1
ATOM 663 C C . LEU A 1 85 ? 10.775 -0.809 -0.817 1.00 92.44 85 LEU A C 1
ATOM 665 O O . LEU A 1 85 ? 11.047 -1.194 0.317 1.00 92.44 85 LEU A O 1
ATOM 669 N N . LEU A 1 86 ? 10.994 -1.557 -1.904 1.00 91.19 86 LEU A N 1
ATOM 670 C CA . LEU A 1 86 ? 11.625 -2.874 -1.844 1.00 91.19 86 LEU A CA 1
ATOM 671 C C . LEU A 1 86 ? 13.091 -2.768 -1.418 1.00 91.19 86 LEU A C 1
ATOM 673 O O . LEU A 1 86 ? 13.505 -3.511 -0.531 1.00 91.19 86 LEU A O 1
ATOM 677 N N . ASP A 1 87 ? 13.840 -1.837 -2.005 1.00 87.94 87 ASP A N 1
ATOM 678 C CA . ASP A 1 87 ? 15.246 -1.605 -1.665 1.00 87.94 87 ASP A CA 1
ATOM 679 C C . ASP A 1 87 ? 15.386 -1.190 -0.198 1.00 87.94 87 ASP A C 1
ATOM 681 O O . ASP A 1 87 ? 16.097 -1.838 0.567 1.00 87.94 87 ASP A O 1
ATOM 685 N N . GLY A 1 88 ? 14.598 -0.204 0.242 1.00 88.81 88 GLY A N 1
ATOM 686 C CA . GLY A 1 88 ? 14.586 0.211 1.643 1.00 88.81 88 GLY A CA 1
ATOM 687 C C . GLY A 1 88 ? 14.202 -0.933 2.585 1.00 88.81 88 GLY A C 1
ATOM 688 O O . GLY A 1 88 ? 14.869 -1.154 3.593 1.00 88.81 88 GLY A O 1
ATOM 689 N N . ALA A 1 89 ? 13.160 -1.707 2.261 1.00 88.50 89 ALA A N 1
ATOM 690 C CA . ALA A 1 89 ? 12.757 -2.851 3.079 1.00 88.50 89 ALA A CA 1
ATOM 691 C C . ALA A 1 89 ? 13.872 -3.903 3.203 1.00 88.50 89 ALA A C 1
ATOM 693 O O . ALA A 1 89 ? 14.067 -4.453 4.288 1.00 88.50 89 ALA A O 1
ATOM 694 N N . ARG A 1 90 ? 14.622 -4.160 2.124 1.00 86.62 90 ARG A N 1
ATOM 695 C CA . ARG A 1 90 ? 15.786 -5.059 2.130 1.00 86.62 90 ARG A CA 1
ATOM 696 C C . ARG A 1 90 ? 16.912 -4.517 3.003 1.00 86.62 90 ARG A C 1
ATOM 698 O O . ARG A 1 90 ? 17.408 -5.260 3.850 1.00 86.62 90 ARG A O 1
ATOM 705 N N . ASP A 1 91 ? 17.233 -3.232 2.874 1.00 88.19 91 ASP A N 1
ATOM 706 C CA . ASP A 1 91 ? 18.260 -2.566 3.679 1.00 88.19 91 ASP A CA 1
ATOM 707 C C . ASP A 1 91 ? 17.946 -2.659 5.181 1.00 88.19 91 ASP A C 1
ATOM 709 O O . ASP A 1 91 ? 18.797 -3.062 5.979 1.00 88.19 91 ASP A O 1
ATOM 713 N N . PHE A 1 92 ? 16.700 -2.372 5.579 1.00 88.81 92 PHE A N 1
ATOM 714 C CA . PHE A 1 92 ? 16.264 -2.495 6.977 1.00 88.81 92 PHE A CA 1
ATOM 715 C C . PHE A 1 92 ? 16.256 -3.944 7.472 1.00 88.81 92 PHE A C 1
ATOM 717 O O . PHE A 1 92 ? 16.562 -4.199 8.638 1.00 88.81 92 PHE A O 1
ATOM 724 N N . ALA A 1 93 ? 15.947 -4.898 6.593 1.00 88.56 93 ALA A N 1
ATOM 725 C CA . ALA A 1 93 ? 16.005 -6.322 6.899 1.00 88.56 93 ALA A CA 1
ATOM 726 C C . ALA A 1 93 ? 17.434 -6.897 6.854 1.00 88.56 93 ALA A C 1
ATOM 728 O O . ALA A 1 93 ? 17.617 -8.074 7.168 1.00 88.56 93 ALA A O 1
ATOM 729 N N . LYS A 1 94 ? 18.446 -6.095 6.478 1.00 88.31 94 LYS A N 1
ATOM 730 C CA . LYS A 1 94 ? 19.826 -6.535 6.195 1.00 88.31 94 LYS A CA 1
ATOM 731 C C . LYS A 1 94 ? 19.890 -7.679 5.178 1.00 88.31 94 LYS A C 1
ATOM 733 O O . LYS A 1 94 ? 20.806 -8.501 5.214 1.00 88.31 94 LYS A O 1
ATOM 738 N N . VAL A 1 95 ? 18.904 -7.743 4.288 1.00 79.38 95 VAL A N 1
ATOM 739 C CA . VAL A 1 95 ? 18.886 -8.690 3.179 1.00 79.38 95 VAL A CA 1
ATOM 740 C C . VAL A 1 95 ? 19.736 -8.071 2.074 1.00 79.38 95 VAL A C 1
ATOM 742 O O . VAL A 1 95 ? 19.430 -6.952 1.660 1.00 79.38 95 VAL A O 1
ATOM 745 N N . PRO A 1 96 ? 20.800 -8.745 1.600 1.00 73.94 96 PRO A N 1
ATOM 746 C CA . PRO A 1 96 ? 21.591 -8.233 0.493 1.00 73.94 96 PRO A CA 1
ATOM 747 C C . PRO A 1 96 ? 20.677 -7.942 -0.697 1.00 73.94 96 PRO A C 1
ATOM 749 O O . PRO A 1 96 ? 19.803 -8.752 -1.018 1.00 73.94 96 PRO A O 1
ATOM 752 N N . GLY A 1 97 ? 20.875 -6.795 -1.351 1.00 63.94 97 GLY A N 1
ATOM 753 C CA . GLY A 1 97 ? 20.276 -6.562 -2.659 1.00 63.94 97 GLY A CA 1
ATOM 754 C C . GLY A 1 97 ? 20.647 -7.731 -3.566 1.00 63.94 97 GLY A C 1
ATOM 755 O O . GLY A 1 97 ? 21.806 -8.146 -3.587 1.00 63.94 97 GLY A O 1
ATOM 756 N N . GLU A 1 98 ? 19.662 -8.320 -4.242 1.00 58.88 98 GLU A N 1
ATOM 757 C CA . GLU A 1 98 ? 19.919 -9.378 -5.214 1.00 58.88 98 GLU A CA 1
ATOM 758 C C . GLU A 1 98 ? 20.750 -8.792 -6.361 1.00 58.88 98 GLU A C 1
ATOM 760 O O . GLU A 1 98 ? 20.213 -8.340 -7.370 1.00 58.88 98 GLU A O 1
ATOM 765 N N . ASP A 1 99 ? 22.074 -8.826 -6.241 1.00 52.72 99 ASP A N 1
ATOM 766 C CA . ASP A 1 99 ? 22.903 -8.970 -7.423 1.00 52.72 99 ASP A CA 1
ATOM 767 C C . ASP A 1 99 ? 22.415 -10.247 -8.103 1.00 52.72 99 ASP A C 1
ATOM 769 O O . ASP A 1 99 ? 22.322 -11.289 -7.453 1.00 52.72 99 ASP A O 1
ATOM 773 N N . CYS A 1 100 ? 22.058 -10.164 -9.385 1.00 45.62 100 CYS A N 1
ATOM 774 C CA . CYS A 1 100 ? 21.570 -11.267 -10.206 1.00 45.62 100 CYS A CA 1
ATOM 775 C C . CYS A 1 100 ? 22.587 -12.419 -10.271 1.00 45.62 100 CYS A C 1
ATOM 777 O O . CYS A 1 100 ? 23.265 -12.639 -11.271 1.00 45.62 100 CYS A O 1
ATOM 779 N N . LYS A 1 101 ? 22.693 -13.189 -9.203 1.00 45.56 101 LYS A N 1
ATOM 780 C CA . LYS A 1 101 ? 23.181 -14.548 -9.186 1.00 45.56 101 LYS A CA 1
ATOM 781 C C . LYS A 1 101 ? 22.068 -15.278 -8.496 1.00 45.56 101 LYS A C 1
ATOM 783 O O . LYS A 1 101 ? 21.944 -15.206 -7.278 1.00 45.56 101 LYS A O 1
ATOM 788 N N . ALA A 1 102 ? 21.222 -15.898 -9.317 1.00 47.12 102 ALA A N 1
ATOM 789 C CA . ALA A 1 102 ? 20.314 -16.924 -8.860 1.00 47.12 102 ALA A CA 1
ATOM 790 C C . ALA A 1 102 ? 21.082 -17.747 -7.827 1.00 47.12 102 ALA A C 1
ATOM 792 O O . ALA A 1 102 ? 22.077 -18.390 -8.172 1.00 47.12 102 ALA A O 1
ATOM 793 N N . SER A 1 103 ? 20.682 -17.635 -6.559 1.00 51.31 103 SER A N 1
ATOM 794 C CA . SER A 1 103 ? 20.991 -18.666 -5.587 1.00 51.31 103 SER A CA 1
ATOM 795 C C . SER A 1 103 ? 20.567 -19.937 -6.301 1.00 51.31 103 SER A C 1
ATOM 797 O O . SER A 1 103 ? 19.403 -20.088 -6.678 1.00 51.31 103 SER A O 1
ATOM 799 N N . SER A 1 104 ? 21.557 -20.756 -6.656 1.00 55.22 104 SER A N 1
ATOM 800 C CA . SER A 1 104 ? 21.314 -22.100 -7.140 1.00 55.22 104 SER A CA 1
ATOM 801 C C . SER A 1 104 ? 20.330 -22.686 -6.146 1.00 55.22 104 SER A C 1
ATOM 803 O O . SER A 1 104 ? 20.639 -22.721 -4.953 1.00 55.22 104 SER A O 1
ATOM 805 N N . GLY A 1 105 ? 19.118 -22.991 -6.616 1.00 56.94 105 GLY A N 1
ATOM 806 C CA . GLY A 1 105 ? 18.097 -23.584 -5.769 1.00 56.94 105 GLY A CA 1
ATOM 807 C C . GLY A 1 105 ? 18.694 -24.767 -5.018 1.00 56.94 105 GLY A C 1
ATOM 808 O O . GLY A 1 105 ? 19.654 -25.370 -5.504 1.00 56.94 105 GLY A O 1
ATOM 809 N N . PHE A 1 106 ? 18.143 -25.055 -3.841 1.00 51.38 106 PHE A N 1
ATOM 810 C CA . PHE A 1 106 ? 18.451 -26.270 -3.093 1.00 51.38 106 PHE A CA 1
ATOM 811 C C . PHE A 1 106 ? 18.577 -27.434 -4.073 1.00 51.38 106 PHE A C 1
ATOM 813 O O . PHE A 1 106 ? 17.660 -27.671 -4.869 1.00 51.38 106 PHE A O 1
ATOM 820 N N . ASP A 1 107 ? 19.738 -28.084 -4.090 1.00 73.94 107 ASP A N 1
ATOM 821 C CA . ASP A 1 107 ? 19.896 -29.237 -4.956 1.00 73.94 107 ASP A CA 1
ATOM 822 C C . ASP A 1 107 ? 18.964 -30.361 -4.468 1.00 73.94 107 ASP A C 1
ATOM 824 O O . ASP A 1 107 ? 18.554 -30.414 -3.305 1.00 73.94 107 ASP A O 1
ATOM 828 N N . GLU A 1 108 ? 18.556 -31.238 -5.385 1.00 76.81 108 GLU A N 1
ATOM 829 C CA . GLU A 1 108 ? 17.621 -32.336 -5.088 1.00 76.81 108 GLU A CA 1
ATOM 830 C C . GLU A 1 108 ? 18.127 -33.212 -3.924 1.00 76.81 108 GLU A C 1
ATOM 832 O O . GLU A 1 108 ? 17.348 -33.760 -3.146 1.00 76.81 108 GLU A O 1
ATOM 837 N N . THR A 1 109 ? 19.450 -33.301 -3.771 1.00 82.75 109 THR A N 1
ATOM 838 C CA . THR A 1 109 ? 20.132 -34.012 -2.688 1.00 82.75 109 THR A CA 1
ATOM 839 C C . THR A 1 109 ? 19.879 -33.381 -1.321 1.00 82.75 109 THR A C 1
ATOM 841 O O . THR A 1 109 ? 19.605 -34.102 -0.361 1.00 82.75 109 THR A O 1
ATOM 844 N N . GLU A 1 110 ? 19.947 -32.056 -1.213 1.00 85.50 110 GLU A N 1
ATOM 845 C CA . GLU A 1 110 ? 19.695 -31.320 0.026 1.00 85.50 110 GLU A CA 1
ATOM 846 C C . GLU A 1 110 ? 18.233 -31.472 0.465 1.00 85.50 110 GLU A C 1
ATOM 848 O O . GLU A 1 110 ? 17.947 -31.732 1.636 1.00 85.50 110 GLU A O 1
ATOM 853 N N . LEU A 1 111 ? 17.307 -31.429 -0.494 1.00 82.88 111 LEU A N 1
ATOM 854 C CA . LEU A 1 111 ? 15.875 -31.571 -0.235 1.00 82.88 111 LEU A CA 1
ATOM 855 C C . LEU A 1 111 ? 15.500 -32.997 0.209 1.00 82.88 111 LEU A C 1
ATOM 857 O O . LEU A 1 111 ? 14.677 -33.184 1.112 1.00 82.88 111 LEU A O 1
ATOM 861 N N . GLU A 1 112 ? 16.135 -34.011 -0.379 1.00 86.94 112 GLU A N 1
ATOM 862 C CA . GLU A 1 112 ? 15.940 -35.409 0.007 1.00 86.94 112 GLU A CA 1
ATOM 863 C C . GLU A 1 112 ? 16.558 -35.715 1.384 1.00 86.94 112 GLU A C 1
ATOM 865 O O . GLU A 1 112 ? 15.968 -36.457 2.176 1.00 86.94 112 GLU A O 1
ATOM 870 N N . ASN A 1 113 ? 17.691 -35.092 1.722 1.00 87.62 113 ASN A N 1
ATOM 871 C CA . ASN A 1 113 ? 18.273 -35.181 3.064 1.00 87.62 113 ASN A CA 1
ATOM 872 C C . ASN A 1 113 ? 17.341 -34.573 4.122 1.00 87.62 113 ASN A C 1
ATOM 874 O O . ASN A 1 113 ? 17.047 -35.235 5.118 1.00 87.62 113 ASN A O 1
ATOM 878 N N . MET A 1 114 ? 16.787 -33.382 3.871 1.00 88.31 114 MET A N 1
ATOM 879 C CA . MET A 1 114 ? 15.805 -32.754 4.766 1.00 88.31 114 MET A CA 1
ATOM 880 C C . MET A 1 114 ? 14.566 -33.635 4.975 1.00 88.31 114 MET A C 1
ATOM 882 O O . MET A 1 114 ? 14.082 -33.791 6.098 1.00 88.31 114 MET A O 1
ATOM 886 N N . ARG A 1 115 ? 14.058 -34.261 3.903 1.00 86.88 115 ARG A N 1
ATOM 887 C CA . ARG A 1 115 ? 12.913 -35.182 3.982 1.00 86.88 115 ARG A CA 1
ATOM 888 C C . ARG A 1 115 ? 13.221 -36.396 4.864 1.00 86.88 115 ARG A C 1
ATOM 890 O O . ARG A 1 115 ? 12.360 -36.814 5.640 1.00 86.88 115 ARG A O 1
ATOM 897 N N . ARG A 1 116 ? 14.431 -36.955 4.764 1.00 88.12 116 ARG A N 1
ATOM 898 C CA . ARG A 1 116 ? 14.868 -38.094 5.589 1.00 88.12 116 ARG A CA 1
ATOM 899 C C . ARG A 1 116 ? 15.032 -37.723 7.056 1.00 88.12 116 ARG A C 1
ATOM 901 O O . ARG A 1 116 ? 14.571 -38.474 7.910 1.00 88.12 116 ARG A O 1
ATOM 908 N N . GLU A 1 117 ? 15.651 -36.582 7.345 1.00 89.62 117 GLU A N 1
ATOM 909 C CA . GLU A 1 117 ? 15.819 -36.089 8.717 1.00 89.62 117 GLU A CA 1
ATOM 910 C C . GLU A 1 117 ? 14.468 -35.858 9.396 1.00 89.62 117 GLU A C 1
ATOM 912 O O . GLU A 1 117 ? 14.252 -36.308 10.521 1.00 89.62 117 GLU A O 1
ATOM 917 N N . TRP A 1 118 ? 13.522 -35.243 8.682 1.00 84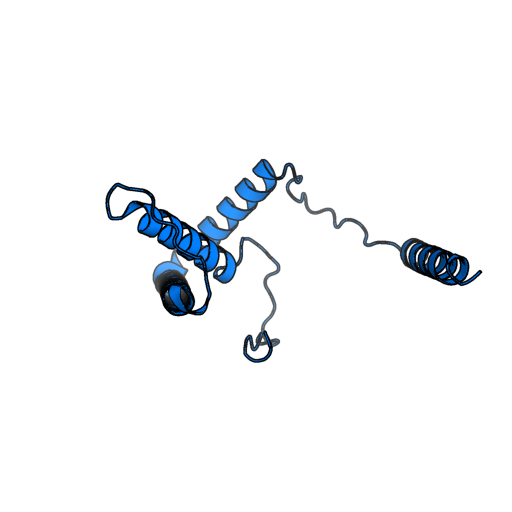.06 118 TRP A N 1
ATOM 918 C CA . TRP A 1 118 ? 12.161 -35.059 9.175 1.00 84.06 118 TRP A CA 1
ATOM 919 C C . TRP A 1 118 ? 11.462 -36.394 9.458 1.00 84.06 118 TRP A C 1
ATOM 921 O O . TRP A 1 118 ? 10.881 -36.577 10.527 1.00 84.06 118 TRP A O 1
ATOM 931 N N . ALA A 1 119 ? 11.548 -37.355 8.533 1.00 85.94 119 ALA A N 1
ATOM 932 C CA . ALA A 1 119 ? 10.946 -38.674 8.716 1.00 85.94 119 ALA A CA 1
ATOM 933 C C . ALA A 1 119 ? 11.540 -39.426 9.922 1.00 85.94 119 ALA A C 1
ATOM 935 O O . ALA A 1 119 ? 10.801 -40.064 10.671 1.00 85.94 119 ALA A O 1
ATOM 936 N N . ALA A 1 120 ? 12.853 -39.314 10.146 1.00 85.00 120 ALA A N 1
ATOM 937 C CA . ALA A 1 120 ? 13.523 -39.901 11.303 1.00 85.00 120 ALA A CA 1
ATOM 938 C C . ALA A 1 120 ? 13.098 -39.236 12.622 1.00 85.00 120 ALA A C 1
ATOM 940 O O . ALA A 1 120 ? 12.847 -39.933 13.605 1.00 85.00 120 ALA A O 1
ATOM 941 N N . ALA A 1 121 ? 12.967 -37.906 12.641 1.00 81.12 121 ALA A N 1
ATOM 942 C CA . ALA A 1 121 ? 12.491 -37.171 13.809 1.00 81.12 121 ALA A CA 1
ATOM 943 C C . ALA A 1 121 ? 11.050 -37.556 14.182 1.00 81.12 121 ALA A C 1
ATOM 945 O O . ALA A 1 121 ? 10.753 -37.729 15.359 1.00 81.12 121 ALA A O 1
ATOM 946 N N . VAL A 1 122 ? 10.173 -37.749 13.192 1.00 83.38 122 VAL A N 1
ATOM 947 C CA . VAL A 1 122 ? 8.789 -38.200 13.419 1.00 83.38 122 VAL A CA 1
ATOM 948 C C . VAL A 1 122 ? 8.751 -39.639 13.942 1.00 83.38 122 VAL A C 1
ATOM 950 O O . VAL A 1 122 ? 8.042 -39.914 14.906 1.00 83.38 122 VAL A O 1
ATOM 953 N N . ALA A 1 123 ? 9.550 -40.545 13.372 1.00 76.38 123 ALA A N 1
ATOM 954 C CA . ALA A 1 123 ? 9.604 -41.943 13.809 1.00 76.38 123 ALA A CA 1
ATOM 955 C C . ALA A 1 123 ? 10.207 -42.121 15.218 1.00 76.38 123 ALA A C 1
ATOM 957 O O . ALA A 1 123 ? 9.881 -43.076 15.917 1.00 76.38 123 ALA A O 1
ATOM 958 N N . GLY A 1 124 ? 11.079 -41.207 15.653 1.00 66.50 124 GLY A N 1
ATOM 959 C CA . GLY A 1 124 ? 11.676 -41.228 16.992 1.00 66.50 124 GLY A CA 1
ATOM 960 C C . GLY A 1 124 ? 10.740 -40.794 18.126 1.00 66.50 124 GLY A C 1
ATOM 961 O O . GLY A 1 124 ? 11.096 -40.972 19.286 1.00 66.50 124 GLY A O 1
ATOM 962 N N . VAL A 1 125 ? 9.567 -40.231 17.815 1.00 61.31 125 VAL A N 1
ATOM 963 C CA . VAL A 1 125 ? 8.586 -39.749 18.808 1.00 61.31 125 VAL A CA 1
ATOM 964 C C . VAL A 1 125 ? 7.590 -40.846 19.225 1.00 61.31 125 VAL A C 1
ATOM 966 O O . VAL A 1 125 ? 6.912 -40.697 20.237 1.00 61.31 125 VAL A O 1
ATOM 969 N N . GLU A 1 126 ? 7.524 -41.971 18.504 1.00 55.72 126 GLU A N 1
ATOM 970 C CA . GLU A 1 126 ? 6.586 -43.078 18.772 1.00 55.72 126 GLU A CA 1
ATOM 971 C C . GLU A 1 126 ? 7.143 -44.215 19.665 1.00 55.72 126 GLU A C 1
ATOM 973 O O . GLU A 1 126 ? 6.596 -45.316 19.646 1.00 55.72 126 GLU A O 1
ATOM 978 N N . ASN A 1 127 ? 8.182 -43.978 20.481 1.00 43.84 127 ASN A N 1
ATOM 979 C CA . ASN A 1 127 ? 8.662 -44.946 21.490 1.00 43.84 127 ASN A CA 1
ATOM 980 C C . ASN A 1 127 ? 8.623 -44.396 22.918 1.00 43.84 127 ASN A C 1
ATOM 982 O O . ASN A 1 127 ? 9.200 -43.309 23.146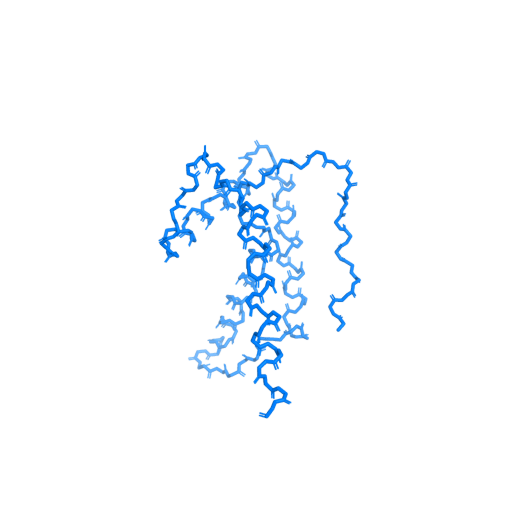 1.00 43.84 127 ASN A O 1
#

pLDDT: mean 79.26, std 19.16, range [34.81, 97.5]

Radius of gyration: 21.23 Å; chains: 1; bounding box: 38×58×43 Å

Sequence (127 aa):
YFSEKVAFNVGGRRKSGFGIPLVTIALVLTAVQCALDEWATGQRSGVEFSEKTYGPVFEHHLSKLDTLKEKMADMEIVERIQSQLLDGARDFAKVPGEDCKASSGFDETELENMRREWAAAVAGVEN

InterPro domains:
  IPR045341 Domain of unknown function DUF6532 [PF20149] (17-67)

Organism: Gloeophyllum trabeum (strain ATCC 11539 / FP-39264 / Madison 617) (NCBI:txid670483)